Protein AF-A0ABD6CB20-F1 (afdb_monomer)

Sequence (110 aa):
MSGKTVVGQGDELPARDDADDAPTLAALVDDALRGAVPEAIVYRENDGTLEQPRDEWQRFSSVAELPEQPLDGWDELYVYTESFVYRWVGVGFNAGPERLPRSPDVLPEA

Solvent-accessible surface area (backbone atoms only — not comparable to full-atom values): 6995 Å² total; per-residue (Å²): 142,81,85,82,85,80,87,86,76,77,89,69,70,82,74,82,76,70,70,90,78,55,61,32,46,44,56,54,50,49,67,73,44,70,80,59,74,59,76,36,36,39,38,36,46,45,85,40,46,98,93,53,74,40,78,48,65,46,78,37,77,49,66,88,69,50,63,95,43,52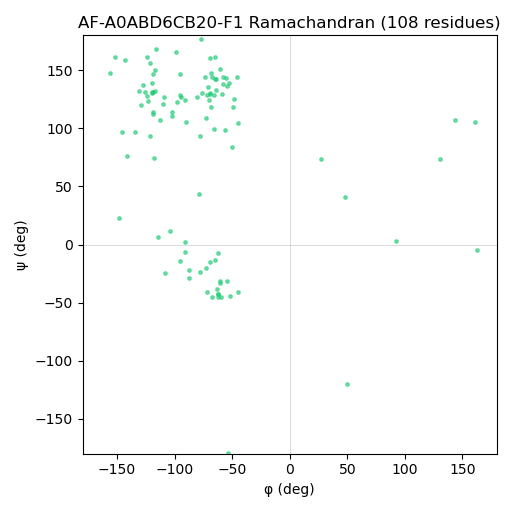,71,48,63,68,17,34,41,39,40,33,38,99,69,32,30,36,38,45,58,30,73,55,95,83,68,74,63,48,78,41,75,54,70,94,81,72,76,82,81,113

Radius of gyration: 17.16 Å; Cα contacts (8 Å, |Δi|>4): 169; chains: 1; bounding box: 54×32×42 Å

Structure (mmCIF, N/CA/C/O backbone):
data_AF-A0ABD6CB20-F1
#
_entry.id   AF-A0ABD6CB20-F1
#
loop_
_atom_site.group_PDB
_atom_site.id
_atom_site.type_symbol
_atom_site.label_atom_id
_atom_site.label_alt_id
_atom_site.label_comp_id
_atom_site.label_asym_id
_atom_site.label_entity_id
_atom_site.label_seq_id
_atom_site.pdbx_PDB_ins_code
_atom_site.Cartn_x
_atom_site.Cartn_y
_atom_site.Cartn_z
_atom_site.occupancy
_atom_site.B_iso_or_equiv
_atom_site.auth_seq_id
_atom_site.auth_comp_id
_atom_site.auth_asym_id
_atom_site.auth_atom_id
_atom_site.pdbx_PDB_model_num
ATOM 1 N N . MET A 1 1 ? 42.889 -18.205 -26.804 1.00 43.91 1 MET A N 1
ATOM 2 C CA . MET A 1 1 ? 42.471 -16.878 -26.311 1.00 43.91 1 MET A CA 1
ATOM 3 C C . MET A 1 1 ? 41.480 -16.307 -27.306 1.00 43.91 1 MET A C 1
ATOM 5 O O . MET A 1 1 ? 41.902 -15.915 -28.381 1.00 43.91 1 MET A O 1
ATOM 9 N N . SER A 1 2 ? 40.192 -16.305 -26.975 1.00 38.84 2 SER A N 1
ATOM 10 C CA . SER A 1 2 ? 39.184 -15.545 -27.720 1.00 38.84 2 SER A CA 1
ATOM 11 C C . SER A 1 2 ? 38.315 -14.840 -26.695 1.00 38.84 2 SER A C 1
ATOM 13 O O . SER A 1 2 ? 37.443 -15.445 -26.077 1.00 38.84 2 SER A O 1
ATOM 15 N N . GLY A 1 3 ? 38.665 -13.578 -26.455 1.00 37.72 3 GLY A N 1
ATOM 16 C CA . GLY A 1 3 ? 37.855 -12.639 -25.700 1.00 37.72 3 GLY A CA 1
ATOM 17 C C . GLY A 1 3 ? 36.612 -12.295 -26.509 1.00 37.72 3 GLY A C 1
ATOM 18 O O . GLY A 1 3 ? 36.681 -12.012 -27.702 1.00 37.72 3 GLY A O 1
ATOM 19 N N . LYS A 1 4 ? 35.488 -12.409 -25.821 1.00 44.81 4 LYS A N 1
ATOM 20 C CA . LYS A 1 4 ? 34.113 -12.187 -26.245 1.00 44.81 4 LYS A CA 1
ATOM 21 C C . LYS A 1 4 ? 33.913 -10.710 -26.612 1.00 44.81 4 LYS A C 1
ATOM 23 O O . LYS A 1 4 ? 34.258 -9.838 -25.822 1.00 44.81 4 LYS A O 1
ATOM 28 N N . THR A 1 5 ? 33.293 -10.430 -27.753 1.00 43.31 5 THR A N 1
ATOM 29 C CA . THR A 1 5 ? 32.604 -9.152 -27.973 1.00 43.31 5 THR A CA 1
ATOM 30 C C . THR A 1 5 ? 31.156 -9.487 -28.283 1.00 43.31 5 THR A C 1
ATOM 32 O O . THR A 1 5 ? 30.812 -9.810 -29.414 1.00 43.31 5 THR A O 1
ATOM 35 N N . VAL A 1 6 ? 30.326 -9.487 -27.240 1.00 46.81 6 VAL A N 1
ATOM 36 C CA . VAL A 1 6 ? 28.876 -9.381 -27.393 1.00 46.81 6 VAL A CA 1
ATOM 37 C C . VAL A 1 6 ? 28.547 -7.938 -27.051 1.00 46.81 6 VAL A C 1
ATOM 39 O O . VAL A 1 6 ? 28.739 -7.502 -25.920 1.00 46.81 6 VAL A O 1
ATOM 42 N N . VAL A 1 7 ? 28.159 -7.200 -28.083 1.00 45.84 7 VAL A N 1
ATOM 43 C CA . VAL A 1 7 ? 27.476 -5.915 -27.981 1.00 45.84 7 VAL A CA 1
ATOM 44 C C . VAL A 1 7 ? 26.030 -6.219 -27.605 1.00 45.84 7 VAL A C 1
ATOM 46 O O . VAL A 1 7 ? 25.405 -7.048 -28.263 1.00 45.84 7 VAL A O 1
ATOM 49 N N . GLY A 1 8 ? 25.512 -5.540 -26.587 1.00 46.62 8 GLY A N 1
ATOM 50 C CA . GLY A 1 8 ? 24.085 -5.516 -26.289 1.00 46.62 8 GLY A CA 1
ATOM 51 C C . GLY A 1 8 ? 23.814 -5.500 -24.796 1.00 46.62 8 GLY A C 1
ATOM 52 O O . GLY A 1 8 ? 24.033 -6.510 -24.142 1.00 46.62 8 GLY A O 1
ATOM 53 N N . GLN A 1 9 ? 23.380 -4.344 -24.301 1.00 40.41 9 GLN A N 1
ATOM 54 C CA . GLN A 1 9 ? 22.231 -4.146 -23.411 1.00 40.41 9 GLN A CA 1
ATOM 55 C C . GLN A 1 9 ? 22.422 -2.783 -22.747 1.00 40.41 9 GLN A C 1
ATOM 57 O O . GLN A 1 9 ? 23.278 -2.614 -21.884 1.00 40.41 9 GLN A O 1
ATOM 62 N N . GLY A 1 10 ? 21.643 -1.791 -23.196 1.00 38.41 10 GLY A N 1
ATOM 63 C CA . GLY A 1 10 ? 21.199 -0.784 -22.237 1.00 38.41 10 GLY A CA 1
ATOM 64 C C . GLY A 1 10 ? 20.495 -1.539 -21.115 1.00 38.41 10 GLY A C 1
ATOM 65 O O . GLY A 1 10 ? 19.898 -2.574 -21.404 1.00 38.41 10 GLY A O 1
ATOM 66 N N . ASP A 1 11 ? 20.663 -1.084 -19.877 1.00 43.97 11 ASP A N 1
ATOM 67 C CA . ASP A 1 11 ? 20.065 -1.660 -18.672 1.00 43.97 11 ASP A CA 1
ATOM 68 C C . ASP A 1 11 ? 18.549 -1.859 -18.851 1.00 43.97 11 ASP A C 1
ATOM 70 O O . ASP A 1 11 ? 17.734 -1.007 -18.502 1.00 43.97 11 ASP A O 1
ATOM 74 N N . GLU A 1 12 ? 18.159 -2.976 -19.459 1.00 45.97 12 GLU A N 1
ATOM 75 C CA . GLU A 1 12 ? 16.790 -3.451 -19.462 1.00 45.97 12 GLU A CA 1
ATOM 76 C C . GLU A 1 12 ? 16.490 -3.886 -18.035 1.00 45.97 12 GLU A C 1
ATOM 78 O O . GLU A 1 12 ? 17.256 -4.635 -17.416 1.00 45.97 12 GLU A O 1
ATOM 83 N N . LEU A 1 13 ? 15.370 -3.379 -17.520 1.00 46.91 13 LEU A N 1
ATOM 84 C CA . LEU A 1 13 ? 14.770 -3.841 -16.277 1.00 46.91 13 LEU A CA 1
ATOM 85 C C . LEU A 1 13 ? 14.750 -5.378 -16.266 1.00 46.91 13 LEU A C 1
ATOM 87 O O . LEU A 1 13 ? 14.561 -5.981 -17.329 1.00 46.91 13 LEU A O 1
ATOM 91 N N . PRO A 1 14 ? 14.953 -6.021 -15.099 1.00 45.81 14 PRO A N 1
ATOM 92 C CA . PRO A 1 14 ? 14.854 -7.470 -15.006 1.00 45.81 14 PRO A CA 1
ATOM 93 C C . PRO A 1 14 ? 13.558 -7.927 -15.680 1.00 45.81 14 PRO A C 1
ATO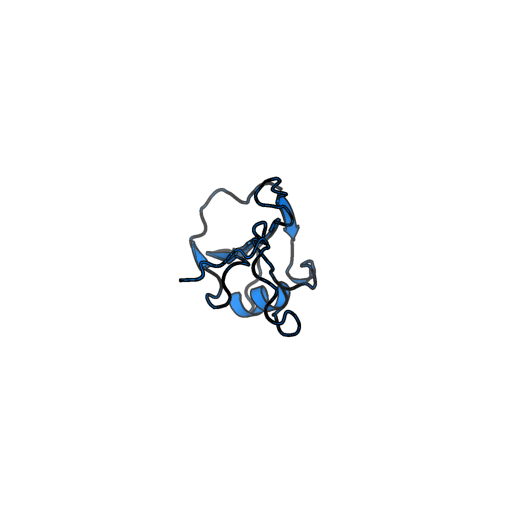M 95 O O . PRO A 1 14 ? 12.480 -7.403 -15.397 1.00 45.81 14 PRO A O 1
ATOM 98 N N . ALA A 1 15 ? 13.695 -8.843 -16.641 1.00 44.06 15 ALA A N 1
ATOM 99 C CA . ALA A 1 15 ? 12.563 -9.360 -17.386 1.00 44.06 15 ALA A CA 1
ATOM 100 C C . ALA A 1 15 ? 11.557 -9.987 -16.415 1.00 44.06 15 ALA A C 1
ATOM 102 O O . ALA A 1 15 ? 11.949 -10.679 -15.478 1.00 44.06 15 ALA A O 1
ATOM 103 N N . ARG A 1 16 ? 10.275 -9.716 -16.675 1.00 46.41 16 ARG A N 1
ATOM 104 C CA . ARG A 1 16 ? 9.102 -10.264 -15.987 1.00 46.41 16 ARG A CA 1
ATOM 105 C C . ARG A 1 16 ? 9.257 -11.777 -15.789 1.00 46.41 16 ARG A C 1
ATOM 107 O O . ARG A 1 16 ? 9.094 -12.522 -16.752 1.00 46.41 16 ARG A O 1
ATOM 114 N N . ASP A 1 17 ? 9.555 -12.222 -14.573 1.00 44.56 17 ASP A N 1
ATOM 115 C CA . ASP A 1 17 ? 9.365 -13.624 -14.198 1.00 44.56 17 ASP A CA 1
ATOM 116 C C . ASP A 1 17 ? 7.848 -13.837 -14.051 1.00 44.56 17 ASP A C 1
ATOM 118 O O . ASP A 1 17 ? 7.227 -13.251 -13.170 1.00 44.56 17 ASP A O 1
ATOM 122 N N . ASP A 1 18 ? 7.257 -14.575 -14.996 1.00 46.09 18 ASP A N 1
ATOM 123 C CA . ASP A 1 18 ? 5.878 -15.090 -15.035 1.00 46.09 18 ASP A CA 1
ATOM 124 C C . ASP A 1 18 ? 4.824 -14.265 -14.258 1.00 46.09 18 ASP A C 1
ATOM 126 O O . ASP A 1 18 ? 4.312 -14.663 -13.213 1.00 46.09 18 ASP A O 1
ATOM 130 N N . ALA A 1 19 ? 4.453 -13.107 -14.818 1.00 51.84 19 ALA A N 1
ATOM 131 C CA . ALA A 1 19 ? 3.430 -12.201 -14.279 1.00 51.84 19 ALA A CA 1
ATOM 132 C C . ALA A 1 19 ? 2.005 -12.800 -14.204 1.00 51.84 19 ALA A C 1
ATOM 134 O O . ALA A 1 19 ? 1.114 -12.165 -13.644 1.00 51.84 19 ALA A O 1
ATOM 135 N N . ASP A 1 20 ? 1.779 -13.998 -14.753 1.00 56.16 20 ASP A N 1
ATOM 136 C CA . ASP A 1 20 ? 0.448 -14.612 -14.841 1.00 56.16 20 ASP A CA 1
ATOM 137 C C . ASP A 1 20 ? -0.090 -15.115 -13.483 1.00 56.16 20 ASP A C 1
ATOM 139 O O . ASP A 1 20 ? -1.305 -15.227 -13.328 1.00 56.16 20 ASP A O 1
ATOM 143 N N . ASP A 1 21 ? 0.774 -15.349 -12.484 1.00 67.69 21 ASP A N 1
ATOM 144 C CA . ASP A 1 21 ? 0.383 -15.829 -11.142 1.00 67.69 21 ASP A CA 1
ATOM 145 C C . ASP A 1 21 ? 0.656 -14.811 -10.009 1.00 67.69 21 ASP A C 1
ATOM 147 O O . ASP A 1 21 ? 0.494 -15.122 -8.823 1.00 67.69 21 ASP A O 1
ATOM 151 N N . ALA A 1 22 ? 1.079 -13.584 -10.334 1.00 77.62 22 ALA A N 1
ATOM 152 C CA . ALA A 1 22 ? 1.362 -12.567 -9.322 1.00 77.62 22 ALA A CA 1
ATOM 153 C C . ALA A 1 22 ? 0.062 -12.057 -8.656 1.00 77.62 22 ALA A C 1
ATOM 155 O O . ALA A 1 22 ? -0.920 -11.773 -9.349 1.00 77.62 22 ALA A O 1
ATOM 156 N N . PRO A 1 23 ? 0.020 -11.904 -7.316 1.00 85.31 23 PRO A N 1
ATOM 157 C CA . PRO A 1 23 ? -1.157 -11.370 -6.639 1.00 85.31 23 PRO A CA 1
ATOM 158 C C . PRO A 1 23 ? -1.399 -9.912 -7.043 1.00 85.31 23 PRO A C 1
ATOM 160 O O . PRO A 1 23 ? -0.462 -9.121 -7.166 1.00 85.31 23 PRO A O 1
ATOM 163 N N . THR A 1 24 ? -2.669 -9.539 -7.192 1.00 89.94 24 THR A N 1
ATOM 164 C CA . THR A 1 24 ? -3.059 -8.139 -7.404 1.00 89.94 24 THR A CA 1
ATOM 165 C C . THR A 1 24 ? -2.730 -7.284 -6.180 1.00 89.94 24 THR A C 1
ATOM 167 O O . THR A 1 24 ? -2.604 -7.798 -5.062 1.00 89.94 24 THR A O 1
ATOM 170 N N . LEU A 1 25 ? -2.668 -5.959 -6.361 1.00 90.44 25 LEU A N 1
ATOM 171 C CA . LEU A 1 25 ? -2.523 -5.021 -5.240 1.00 90.44 25 LEU A CA 1
ATOM 172 C C . LEU A 1 25 ? -3.582 -5.267 -4.155 1.00 90.44 25 LEU A C 1
ATOM 174 O O . LEU A 1 25 ? -3.246 -5.333 -2.976 1.00 90.44 25 LEU A O 1
ATOM 178 N N . ALA A 1 26 ? -4.843 -5.480 -4.541 1.00 92.19 26 ALA A N 1
ATOM 179 C CA . ALA A 1 26 ? -5.921 -5.766 -3.594 1.00 92.19 26 ALA A CA 1
ATOM 180 C C . ALA A 1 26 ? -5.654 -7.040 -2.770 1.00 92.19 26 ALA A C 1
ATOM 182 O O . ALA A 1 26 ? -5.770 -7.016 -1.545 1.00 92.19 26 ALA A O 1
ATOM 183 N N . ALA A 1 27 ? -5.213 -8.122 -3.422 1.00 90.12 27 ALA A N 1
ATOM 184 C CA . ALA A 1 27 ? -4.889 -9.376 -2.747 1.00 90.12 27 ALA A CA 1
ATOM 185 C C . ALA A 1 27 ? -3.720 -9.226 -1.755 1.00 90.12 27 ALA A C 1
ATOM 187 O O . ALA A 1 27 ? -3.763 -9.803 -0.667 1.00 90.12 27 ALA A O 1
ATOM 188 N N . LEU A 1 28 ? -2.703 -8.423 -2.096 1.00 89.88 28 LEU A N 1
ATOM 189 C CA . LEU A 1 28 ? -1.586 -8.111 -1.196 1.00 89.88 28 LEU A CA 1
ATOM 190 C C . LEU A 1 28 ? -2.052 -7.373 0.065 1.00 89.88 28 LEU A C 1
ATOM 192 O O . LEU A 1 28 ? -1.621 -7.703 1.173 1.00 89.88 28 LEU A O 1
ATOM 196 N N . VAL A 1 29 ? -2.925 -6.376 -0.098 1.00 92.00 29 VAL A N 1
ATOM 197 C CA . VAL A 1 29 ? -3.442 -5.589 1.028 1.00 92.00 29 VAL A CA 1
ATOM 198 C C . VAL A 1 29 ? -4.332 -6.440 1.929 1.00 92.00 29 VAL A C 1
ATOM 200 O O . VAL A 1 29 ? -4.160 -6.411 3.150 1.00 92.00 29 VAL A O 1
ATOM 203 N N . ASP A 1 30 ? -5.238 -7.230 1.355 1.00 91.62 30 ASP A N 1
ATOM 204 C CA . ASP A 1 30 ? -6.167 -8.061 2.124 1.00 91.62 30 ASP A CA 1
ATOM 205 C C . ASP A 1 30 ? -5.444 -9.120 2.974 1.00 91.62 30 ASP A C 1
ATOM 207 O O . ASP A 1 30 ? -5.773 -9.293 4.156 1.00 91.62 30 ASP A O 1
ATOM 211 N N . ASP A 1 31 ? -4.419 -9.782 2.422 1.00 89.88 31 ASP A N 1
ATOM 212 C CA . ASP A 1 31 ? -3.610 -10.763 3.161 1.00 89.88 31 ASP A CA 1
ATOM 213 C C . ASP A 1 31 ? -2.873 -10.123 4.352 1.00 89.88 31 ASP A C 1
ATOM 215 O O . ASP A 1 31 ? -2.869 -10.660 5.468 1.00 89.88 31 ASP A O 1
ATOM 219 N N . ALA A 1 32 ? -2.306 -8.931 4.148 1.00 89.69 32 ALA A N 1
ATOM 220 C CA . ALA A 1 32 ? -1.547 -8.226 5.175 1.00 89.69 32 ALA A CA 1
ATOM 221 C C . ALA A 1 32 ? -2.427 -7.651 6.290 1.00 89.69 32 ALA A C 1
ATOM 223 O O . ALA A 1 32 ? -2.068 -7.726 7.470 1.00 89.69 32 ALA A O 1
ATOM 224 N N . LEU A 1 33 ? -3.579 -7.080 5.934 1.00 89.44 33 LEU A N 1
ATOM 225 C CA . LEU A 1 33 ? -4.480 -6.451 6.894 1.00 89.44 33 LEU A CA 1
ATOM 226 C C . LEU A 1 33 ? -5.314 -7.466 7.679 1.00 89.44 33 LEU A C 1
ATOM 228 O O . LEU A 1 33 ? -5.767 -7.140 8.778 1.00 89.44 33 LEU A O 1
ATOM 232 N N . ARG A 1 34 ? -5.524 -8.682 7.151 1.00 86.31 34 ARG A N 1
ATOM 233 C CA . ARG A 1 34 ? -6.338 -9.743 7.779 1.00 86.31 34 ARG A CA 1
ATOM 234 C C . ARG A 1 34 ? -7.700 -9.234 8.278 1.00 86.31 34 ARG A C 1
ATOM 236 O O . ARG A 1 34 ? -8.150 -9.597 9.365 1.00 86.31 34 ARG A O 1
ATOM 243 N N . GLY A 1 35 ? -8.338 -8.369 7.488 1.00 81.31 35 GLY A N 1
ATOM 244 C CA . GLY A 1 35 ? -9.635 -7.758 7.798 1.00 81.31 35 GLY A CA 1
ATOM 245 C C . GLY A 1 35 ? -9.584 -6.409 8.527 1.00 81.31 35 GLY A C 1
ATOM 246 O O . GLY A 1 35 ? -10.642 -5.870 8.849 1.00 81.31 35 GLY A O 1
ATOM 247 N N . ALA A 1 36 ? -8.402 -5.839 8.785 1.00 86.56 36 ALA A N 1
ATOM 248 C CA . ALA A 1 36 ? -8.295 -4.439 9.197 1.00 86.56 36 ALA A CA 1
ATOM 249 C C . ALA A 1 36 ? -8.669 -3.494 8.040 1.00 86.56 36 ALA A C 1
ATOM 251 O O . ALA A 1 36 ? -8.426 -3.798 6.874 1.00 86.56 36 ALA A O 1
ATOM 252 N N . VAL A 1 37 ? -9.247 -2.336 8.368 1.00 88.75 37 VAL A N 1
ATOM 253 C CA . VAL A 1 37 ? -9.638 -1.324 7.376 1.00 88.75 37 VAL A CA 1
ATOM 254 C C . VAL A 1 37 ? -8.513 -0.294 7.239 1.00 88.75 37 VAL A C 1
ATOM 256 O O . VAL A 1 37 ? -8.080 0.254 8.258 1.00 88.75 37 VAL A O 1
ATOM 259 N N . PRO A 1 38 ? -8.025 -0.016 6.019 1.00 91.94 38 PRO A N 1
ATOM 260 C CA . PRO A 1 38 ? -7.045 1.037 5.805 1.00 91.94 38 PRO A CA 1
ATOM 261 C C . PRO A 1 38 ? -7.691 2.423 5.929 1.00 91.94 38 PRO A C 1
ATOM 263 O O . PRO A 1 38 ? -8.828 2.636 5.520 1.00 91.94 38 PRO A O 1
ATOM 266 N N . GLU A 1 39 ? -6.947 3.382 6.472 1.00 90.81 39 GLU A N 1
ATOM 267 C CA . GLU A 1 39 ? -7.345 4.794 6.529 1.00 90.81 39 GLU A CA 1
ATOM 268 C C . GLU A 1 39 ? -6.942 5.568 5.269 1.00 90.81 39 GLU A C 1
ATOM 270 O O . GLU A 1 39 ? -7.573 6.561 4.908 1.00 90.81 39 GLU A O 1
ATOM 275 N N . ALA A 1 40 ? -5.861 5.139 4.619 1.00 90.94 40 ALA A N 1
ATOM 276 C CA . ALA A 1 40 ? -5.406 5.664 3.342 1.00 90.94 40 ALA A CA 1
ATOM 277 C C . ALA A 1 40 ? -4.553 4.614 2.635 1.00 90.94 40 ALA A C 1
ATOM 279 O O . ALA A 1 40 ? -3.820 3.859 3.282 1.00 90.94 40 ALA A O 1
ATOM 280 N N . ILE A 1 41 ? -4.613 4.608 1.308 1.00 94.00 41 ILE A N 1
ATOM 281 C CA . ILE A 1 41 ? -3.721 3.815 0.473 1.00 94.00 41 ILE A CA 1
ATOM 282 C C . ILE A 1 41 ? -3.052 4.760 -0.519 1.00 94.00 41 ILE A C 1
ATOM 284 O O . ILE A 1 41 ? -3.719 5.592 -1.133 1.00 94.00 41 ILE A O 1
ATOM 288 N N . VAL A 1 42 ? -1.734 4.660 -0.639 1.00 93.56 42 VAL A N 1
ATOM 289 C CA . VAL A 1 42 ? -0.933 5.453 -1.569 1.00 93.56 42 VAL A CA 1
ATOM 290 C C . VAL A 1 42 ? -0.142 4.495 -2.440 1.00 93.56 42 VAL A C 1
ATOM 292 O O . VAL A 1 42 ? 0.544 3.614 -1.929 1.00 93.56 42 VAL A O 1
ATOM 295 N N . TYR A 1 43 ? -0.250 4.667 -3.747 1.00 91.38 43 TYR A N 1
ATOM 296 C CA . TYR A 1 43 ? 0.484 3.907 -4.744 1.00 91.38 43 TYR A CA 1
ATOM 297 C C . TYR A 1 43 ? 1.381 4.864 -5.515 1.00 91.38 43 TYR A C 1
ATOM 299 O O . TYR A 1 43 ? 0.942 5.939 -5.926 1.00 91.38 43 TYR A O 1
ATOM 307 N N . ARG A 1 44 ? 2.640 4.481 -5.672 1.00 89.44 44 ARG A N 1
ATOM 308 C CA . ARG A 1 44 ? 3.618 5.187 -6.482 1.00 89.44 44 ARG A CA 1
ATOM 309 C C . ARG A 1 44 ? 3.948 4.299 -7.667 1.00 89.44 44 ARG A C 1
ATOM 311 O O . ARG A 1 44 ? 4.643 3.296 -7.500 1.00 89.44 44 ARG A O 1
ATOM 318 N N . GLU A 1 45 ? 3.462 4.693 -8.830 1.00 87.12 45 GLU A N 1
ATOM 319 C CA . GLU A 1 45 ? 3.840 4.075 -10.093 1.00 87.12 45 GLU A CA 1
ATOM 320 C C . GLU A 1 45 ? 5.183 4.661 -10.537 1.00 87.12 45 GLU A C 1
ATOM 322 O O . GLU A 1 45 ? 5.359 5.884 -10.568 1.00 87.12 45 GLU A O 1
ATOM 327 N N . ASN A 1 46 ? 6.144 3.784 -10.819 1.00 79.50 46 ASN A N 1
ATOM 328 C CA . ASN A 1 46 ? 7.469 4.139 -11.313 1.00 79.50 46 ASN A CA 1
ATOM 329 C C . ASN A 1 46 ? 7.657 3.521 -12.708 1.00 79.50 46 ASN A C 1
ATOM 331 O O . ASN A 1 46 ? 8.384 2.540 -12.876 1.00 79.50 46 ASN A O 1
ATOM 335 N N . ASP A 1 47 ? 7.004 4.104 -13.717 1.00 72.94 47 ASP A N 1
ATOM 336 C CA . ASP A 1 47 ? 7.013 3.634 -15.114 1.00 72.94 47 ASP A CA 1
ATOM 337 C C . ASP A 1 47 ? 8.136 4.260 -15.972 1.00 72.94 47 ASP A C 1
ATOM 339 O O . ASP A 1 47 ? 8.248 4.012 -17.178 1.00 72.94 47 ASP A O 1
ATOM 343 N N . GLY A 1 48 ? 8.979 5.096 -15.359 1.00 67.81 48 GLY A N 1
ATOM 344 C CA . GLY A 1 48 ? 10.101 5.762 -16.015 1.00 67.81 48 GLY A CA 1
ATOM 345 C C . GLY A 1 48 ? 11.327 4.874 -16.249 1.00 67.81 48 GLY A C 1
ATOM 346 O O . GLY A 1 48 ? 11.413 3.724 -15.825 1.00 67.81 48 GLY A O 1
ATOM 347 N N . THR A 1 49 ? 12.336 5.442 -16.908 1.00 70.31 49 THR A N 1
ATOM 348 C CA . THR A 1 49 ? 13.670 4.826 -17.009 1.00 70.31 49 THR A CA 1
ATOM 349 C C . THR A 1 49 ? 14.617 5.448 -15.986 1.00 70.31 49 THR A C 1
ATOM 351 O O . THR A 1 49 ? 14.358 6.535 -15.475 1.00 70.31 49 THR A O 1
ATOM 354 N N . LEU A 1 50 ? 15.769 4.817 -15.730 1.00 69.44 50 LEU A N 1
ATOM 355 C CA . LEU A 1 50 ? 16.809 5.401 -14.867 1.00 69.44 50 LEU A CA 1
ATOM 356 C C . LEU A 1 50 ? 17.249 6.804 -15.325 1.00 69.44 50 LEU A C 1
ATOM 358 O O . LEU A 1 50 ? 17.626 7.637 -14.504 1.00 69.44 50 LEU A O 1
ATOM 362 N N . GLU A 1 51 ? 17.203 7.071 -16.631 1.00 72.75 51 GLU A N 1
ATOM 363 C CA . GLU A 1 51 ? 17.594 8.358 -17.216 1.00 72.75 51 GLU A CA 1
ATOM 364 C C . GLU A 1 51 ? 16.442 9.374 -17.258 1.00 72.75 51 GLU A C 1
ATOM 366 O O . GLU A 1 51 ? 16.681 10.580 -17.345 1.00 72.75 51 GLU A O 1
ATOM 371 N N . GLN A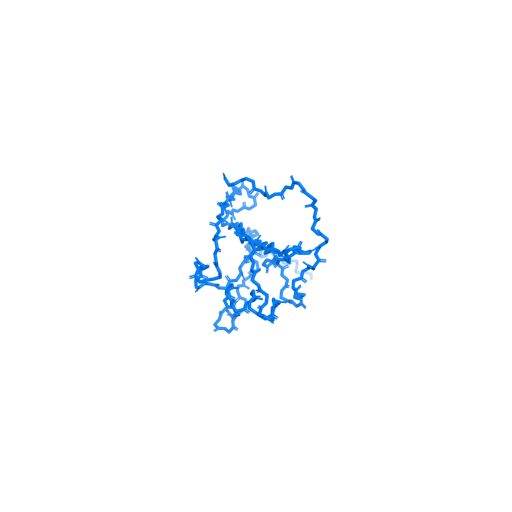 1 52 ? 15.194 8.904 -17.211 1.00 67.88 52 GLN A N 1
ATOM 372 C CA . GLN A 1 52 ? 13.980 9.719 -17.220 1.00 67.88 52 GLN A CA 1
ATOM 373 C C . GLN A 1 52 ? 12.951 9.102 -16.268 1.00 67.88 52 GLN A C 1
ATOM 375 O O . GLN A 1 52 ? 12.010 8.444 -16.728 1.00 67.88 52 GLN A O 1
ATOM 380 N N . PRO A 1 53 ? 13.132 9.283 -14.947 1.00 67.94 53 PRO A N 1
ATOM 381 C CA . PRO A 1 53 ? 12.185 8.769 -13.978 1.00 67.94 53 PRO A CA 1
ATOM 382 C C . PRO A 1 53 ? 10.838 9.464 -14.168 1.00 67.94 53 PRO A C 1
ATOM 384 O O . PRO A 1 53 ? 10.761 10.661 -14.465 1.00 67.94 53 PRO A O 1
ATOM 387 N N . ARG A 1 54 ? 9.778 8.688 -13.998 1.00 68.44 54 ARG A N 1
ATOM 388 C CA . ARG A 1 54 ? 8.403 9.153 -13.951 1.00 68.44 54 ARG A CA 1
ATOM 389 C C . ARG A 1 54 ? 7.812 8.550 -12.702 1.00 68.44 54 ARG A C 1
ATOM 391 O O . ARG A 1 54 ? 7.828 7.335 -12.544 1.00 68.44 54 ARG A O 1
ATOM 398 N N . ASP A 1 55 ? 7.381 9.445 -11.830 1.00 77.56 55 ASP A N 1
ATOM 399 C CA . ASP A 1 55 ? 6.773 9.104 -10.563 1.00 77.56 55 ASP A CA 1
ATOM 400 C C . ASP A 1 55 ? 5.361 9.673 -10.596 1.00 77.56 55 ASP A C 1
ATOM 402 O O . ASP A 1 55 ? 5.189 10.897 -10.604 1.00 77.56 55 ASP A O 1
ATOM 406 N N . GLU A 1 56 ? 4.361 8.799 -10.619 1.00 85.25 56 GLU A N 1
ATOM 407 C CA . GLU A 1 56 ? 2.969 9.197 -10.447 1.00 85.25 56 GLU A CA 1
ATOM 408 C C . GLU A 1 56 ? 2.463 8.690 -9.099 1.00 85.25 56 GLU A C 1
ATOM 410 O O . GLU A 1 56 ? 2.493 7.495 -8.797 1.00 85.25 56 GLU A O 1
ATOM 415 N N . TRP A 1 57 ? 2.020 9.630 -8.266 1.00 89.56 57 TRP A N 1
ATOM 416 C CA . TRP A 1 57 ? 1.466 9.338 -6.953 1.00 89.56 57 TRP A CA 1
ATOM 417 C C . TRP A 1 57 ? -0.050 9.314 -7.037 1.00 89.56 57 TRP A C 1
ATOM 419 O O . TRP A 1 57 ? -0.693 10.295 -7.407 1.00 89.56 57 TRP A O 1
ATOM 429 N N . GLN A 1 58 ? -0.623 8.185 -6.647 1.00 92.06 58 GLN A N 1
ATOM 430 C CA . GLN A 1 58 ? -2.056 7.960 -6.636 1.00 92.06 58 GLN A CA 1
ATOM 431 C C . GLN A 1 58 ? -2.502 7.666 -5.210 1.00 92.06 58 GLN A C 1
ATOM 433 O O . GLN A 1 58 ? -1.840 6.945 -4.458 1.00 92.06 58 GLN A O 1
ATOM 438 N N . ARG A 1 59 ? -3.647 8.231 -4.824 1.00 92.62 59 ARG A N 1
ATOM 439 C CA . ARG A 1 59 ? -4.241 8.015 -3.507 1.00 92.62 59 ARG A CA 1
ATOM 440 C C . ARG A 1 59 ? -5.617 7.395 -3.651 1.00 92.62 59 ARG A C 1
ATOM 442 O O . ARG A 1 59 ? -6.475 7.932 -4.344 1.00 92.62 59 ARG A O 1
ATOM 449 N N . PHE A 1 60 ? -5.831 6.325 -2.902 1.00 92.38 60 PHE A N 1
ATOM 450 C CA . PHE A 1 60 ? -7.086 5.595 -2.849 1.00 92.38 60 PHE A CA 1
ATOM 451 C C . PHE A 1 60 ? -7.658 5.631 -1.437 1.00 92.38 60 PHE A C 1
ATOM 453 O O . PHE A 1 60 ? -6.932 5.663 -0.434 1.00 92.38 60 PHE A O 1
ATOM 460 N N . SER A 1 61 ? -8.984 5.642 -1.369 1.00 87.62 61 SER A N 1
ATOM 461 C CA . SER A 1 61 ? -9.732 5.663 -0.112 1.00 87.62 61 SER A CA 1
ATOM 462 C C . SER A 1 61 ? -10.153 4.261 0.328 1.00 87.62 61 SER A C 1
ATOM 464 O O . SER A 1 61 ? -10.547 4.076 1.477 1.00 87.62 61 SER A O 1
ATOM 466 N N . SER A 1 62 ? -10.070 3.260 -0.557 1.00 91.00 62 SER A N 1
ATOM 467 C CA . SER A 1 62 ? -10.384 1.867 -0.230 1.00 91.00 62 SER A CA 1
ATOM 468 C C . SER A 1 62 ? -9.615 0.864 -1.093 1.00 91.00 62 SER A C 1
ATOM 470 O O . SER A 1 62 ? -9.145 1.192 -2.178 1.00 91.00 62 SER A O 1
ATOM 472 N N . VAL A 1 63 ? -9.534 -0.387 -0.625 1.00 92.50 63 VAL A N 1
ATOM 473 C CA . VAL A 1 63 ? -8.917 -1.507 -1.364 1.00 92.50 63 VAL A CA 1
ATOM 474 C C . VAL A 1 63 ? -9.627 -1.766 -2.698 1.00 92.50 63 VAL A C 1
ATOM 476 O O . VAL A 1 63 ? -8.983 -2.117 -3.676 1.00 92.50 63 VAL A O 1
ATOM 479 N N . ALA A 1 64 ? -10.943 -1.537 -2.761 1.00 92.19 64 ALA A N 1
ATOM 480 C CA . ALA A 1 64 ? -11.746 -1.751 -3.965 1.00 92.19 64 ALA A CA 1
ATOM 481 C C . ALA A 1 64 ? -11.445 -0.757 -5.103 1.00 92.19 64 ALA A C 1
ATOM 483 O O . ALA A 1 64 ? -11.866 -0.988 -6.231 1.00 92.19 64 ALA A O 1
ATOM 484 N N . GLU A 1 65 ? -10.758 0.351 -4.811 1.00 93.94 65 GLU A N 1
ATOM 485 C CA . GLU A 1 65 ? -10.340 1.342 -5.811 1.00 93.94 65 GLU A CA 1
ATOM 486 C C . GLU A 1 65 ? -8.947 1.046 -6.384 1.00 93.94 65 GLU A C 1
ATOM 488 O O . GLU A 1 65 ? -8.518 1.735 -7.308 1.00 93.94 65 GLU A O 1
ATOM 493 N N . LEU A 1 66 ? -8.231 0.053 -5.839 1.00 92.31 66 LEU A N 1
ATOM 494 C CA . LEU A 1 66 ? -6.887 -0.270 -6.301 1.00 92.31 66 LEU A CA 1
ATOM 495 C C . LEU A 1 66 ? -6.905 -0.844 -7.725 1.00 92.31 66 LEU A C 1
ATOM 497 O O . LEU A 1 66 ? -7.799 -1.626 -8.056 1.00 92.31 66 LEU A O 1
ATOM 501 N N . PRO A 1 67 ? -5.891 -0.518 -8.546 1.00 89.56 67 PRO A N 1
ATOM 502 C CA . PRO A 1 67 ? -5.710 -1.125 -9.858 1.00 89.56 67 PRO A CA 1
ATOM 503 C C . PRO A 1 67 ? -5.708 -2.660 -9.804 1.00 89.56 67 PRO A C 1
ATOM 505 O O . PRO A 1 67 ? -5.075 -3.268 -8.938 1.00 89.56 67 PRO A O 1
ATOM 508 N N . GLU A 1 68 ? -6.360 -3.295 -10.781 1.00 88.56 68 GLU A N 1
ATOM 509 C CA . GLU A 1 68 ? -6.373 -4.756 -10.959 1.00 88.56 68 GLU A CA 1
ATOM 510 C C . GLU A 1 68 ? -5.085 -5.269 -11.632 1.00 88.56 68 GLU A C 1
ATOM 512 O O . GLU A 1 68 ? -5.120 -6.096 -12.540 1.00 88.56 68 GLU A O 1
ATOM 517 N N . GLN A 1 69 ? -3.933 -4.762 -11.198 1.00 85.00 69 GLN A N 1
ATOM 518 C CA . GLN A 1 69 ? -2.617 -5.182 -11.673 1.00 85.00 69 GLN A CA 1
ATOM 519 C C . GLN A 1 69 ? -1.766 -5.689 -10.500 1.00 85.00 69 GLN A C 1
ATOM 521 O O . GLN A 1 69 ? -2.055 -5.363 -9.342 1.00 85.00 69 GLN A O 1
ATOM 526 N N . PRO A 1 70 ? -0.754 -6.535 -10.748 1.00 86.44 70 PRO A N 1
ATOM 527 C CA . PRO A 1 70 ? 0.252 -6.843 -9.740 1.00 86.44 70 PRO A CA 1
ATOM 528 C C . PRO A 1 70 ? 1.152 -5.628 -9.475 1.00 86.44 70 PRO A C 1
ATOM 530 O O . PRO A 1 70 ? 1.242 -4.717 -10.296 1.00 86.44 70 PRO A O 1
ATOM 533 N N . LEU A 1 71 ? 1.837 -5.626 -8.330 1.00 85.38 71 LEU A N 1
ATOM 534 C CA . LEU A 1 71 ? 2.919 -4.672 -8.075 1.00 85.38 71 LEU A CA 1
ATOM 535 C C . LEU A 1 71 ? 4.116 -5.032 -8.970 1.00 85.38 71 LEU A C 1
ATOM 537 O O . LEU A 1 71 ? 4.576 -6.173 -8.909 1.00 85.38 71 LEU A O 1
ATOM 541 N N . ASP A 1 72 ? 4.613 -4.094 -9.779 1.00 78.44 72 ASP A N 1
ATOM 542 C CA . ASP A 1 72 ? 5.665 -4.354 -10.774 1.00 78.44 72 ASP A CA 1
ATOM 543 C C . ASP A 1 72 ? 6.873 -3.424 -10.582 1.00 78.44 72 ASP A C 1
ATOM 545 O O . ASP A 1 72 ? 6.802 -2.385 -9.924 1.00 78.44 72 ASP A O 1
ATOM 549 N N . GLY A 1 73 ? 8.012 -3.815 -11.154 1.00 78.88 73 GLY A N 1
ATOM 550 C CA . GLY A 1 73 ? 9.193 -2.971 -11.284 1.00 78.88 73 GLY A CA 1
ATOM 551 C C . GLY A 1 73 ? 9.605 -2.288 -9.981 1.00 78.88 73 GLY A C 1
ATOM 552 O O . GLY A 1 73 ? 9.934 -2.945 -8.999 1.00 78.88 73 GLY A O 1
ATOM 553 N N . TRP A 1 74 ? 9.619 -0.957 -9.991 1.00 79.19 74 TRP A N 1
ATOM 554 C CA . TRP A 1 74 ? 10.050 -0.116 -8.869 1.00 79.19 74 TRP A CA 1
ATOM 555 C C . TRP A 1 74 ? 8.871 0.507 -8.123 1.00 79.19 74 TRP A C 1
ATOM 557 O O . TRP A 1 74 ? 9.076 1.407 -7.309 1.00 79.19 74 TRP A O 1
ATOM 567 N N . ASP A 1 75 ? 7.654 0.044 -8.399 1.00 86.94 75 ASP A N 1
ATOM 568 C CA . ASP A 1 75 ? 6.449 0.573 -7.788 1.00 86.94 75 ASP A CA 1
ATOM 569 C C . ASP A 1 75 ? 6.47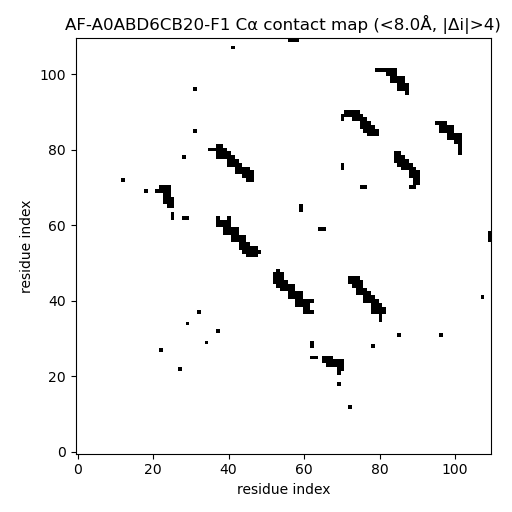5 0.416 -6.277 1.00 86.94 75 ASP A C 1
ATOM 571 O O . ASP A 1 75 ? 7.046 -0.531 -5.726 1.00 86.94 75 ASP A O 1
ATOM 575 N N . GLU A 1 76 ? 5.802 1.333 -5.595 1.00 88.88 76 GLU A N 1
ATOM 576 C CA . GLU A 1 76 ? 5.659 1.273 -4.151 1.00 88.88 76 GLU A CA 1
ATOM 577 C C . GLU A 1 76 ? 4.190 1.366 -3.757 1.00 88.88 76 GLU A 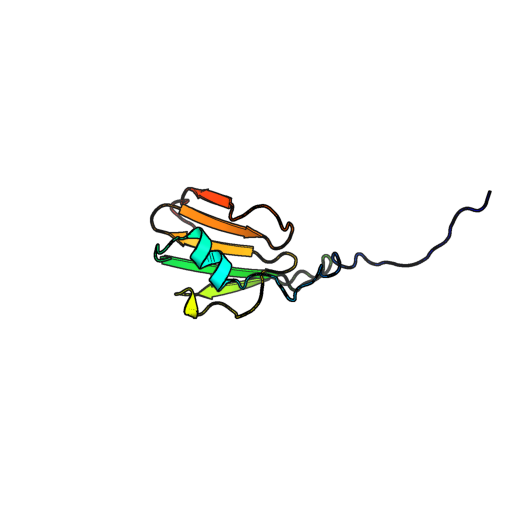C 1
ATOM 579 O O . GLU A 1 76 ? 3.440 2.196 -4.268 1.00 88.88 76 GLU A O 1
ATOM 584 N N . LEU A 1 77 ? 3.784 0.536 -2.801 1.00 91.62 77 LEU A N 1
ATOM 585 C CA . LEU A 1 77 ? 2.455 0.591 -2.202 1.00 91.62 77 LEU A CA 1
ATOM 586 C C . LEU A 1 77 ? 2.594 0.871 -0.710 1.00 91.62 77 LEU A C 1
ATOM 588 O O . LEU A 1 77 ? 3.347 0.195 -0.013 1.00 91.62 77 LEU A O 1
ATOM 592 N N . TYR A 1 78 ? 1.833 1.840 -0.219 1.00 92.00 78 TYR A N 1
ATOM 593 C CA . TYR A 1 78 ? 1.769 2.231 1.180 1.00 92.00 78 TYR A CA 1
ATOM 594 C C . TYR A 1 78 ? 0.332 2.122 1.673 1.00 92.00 78 TYR A C 1
ATOM 596 O O . TYR A 1 78 ? -0.571 2.766 1.141 1.00 92.00 78 TYR A O 1
ATOM 604 N N . VAL A 1 79 ? 0.114 1.345 2.729 1.00 93.19 79 VAL A N 1
ATOM 605 C CA . VAL A 1 79 ? -1.201 1.169 3.351 1.00 93.19 79 VAL A CA 1
ATOM 606 C C . VAL A 1 79 ? -1.144 1.640 4.791 1.00 93.19 79 VAL A C 1
ATOM 608 O O . VAL A 1 79 ? -0.476 1.040 5.636 1.00 93.19 79 VAL A O 1
ATOM 611 N N . TYR A 1 80 ? -1.871 2.713 5.075 1.00 91.50 80 TYR A N 1
ATOM 612 C CA . TYR A 1 80 ? -1.938 3.331 6.388 1.00 91.50 80 TYR A CA 1
ATOM 613 C C . TYR A 1 80 ? -3.091 2.723 7.180 1.00 91.50 80 TYR A C 1
ATOM 615 O O . TYR A 1 80 ? -4.242 2.750 6.754 1.00 91.50 80 TYR A O 1
ATOM 623 N N . THR A 1 81 ? -2.782 2.195 8.357 1.00 90.50 81 THR A N 1
ATOM 624 C CA . THR A 1 81 ? -3.750 1.742 9.364 1.00 90.50 81 THR A CA 1
ATOM 625 C C . THR A 1 81 ? -3.603 2.587 10.615 1.00 90.50 81 THR A C 1
ATOM 627 O O . THR A 1 81 ? -2.586 3.261 10.775 1.00 90.50 81 THR A O 1
ATOM 630 N N . GLU A 1 82 ? -4.550 2.495 11.549 1.00 87.50 82 GLU A N 1
ATOM 631 C CA . GLU A 1 82 ? -4.506 3.210 12.835 1.00 87.50 82 GLU A CA 1
ATOM 632 C C . GLU A 1 82 ? -3.126 3.132 13.521 1.00 87.50 82 GLU A C 1
ATOM 634 O O . GLU A 1 82 ? -2.618 4.132 14.020 1.00 87.50 82 GLU A O 1
ATOM 639 N N . SER A 1 83 ? -2.471 1.965 13.485 1.00 86.56 83 SER A N 1
ATOM 640 C CA . SER A 1 83 ? -1.229 1.710 14.235 1.00 86.56 83 SER A CA 1
ATOM 641 C C . SER A 1 83 ? 0.046 1.609 13.391 1.00 86.56 8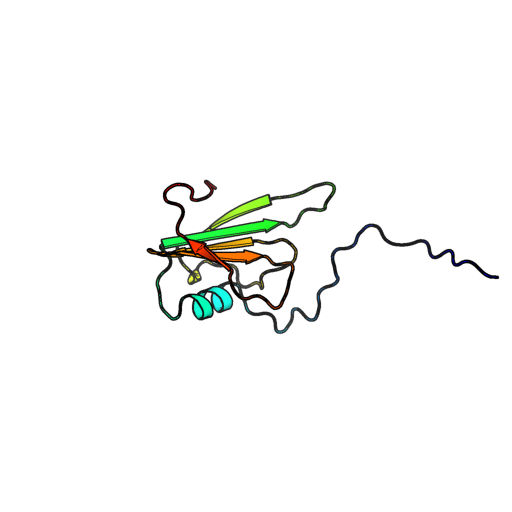3 SER A C 1
ATOM 643 O O . SER A 1 83 ? 1.142 1.828 13.910 1.00 86.56 83 SER A O 1
ATOM 645 N N . PHE A 1 84 ? -0.061 1.253 12.110 1.00 89.12 84 PHE A N 1
ATOM 646 C CA . PHE A 1 84 ? 1.095 0.913 11.273 1.00 89.12 84 PHE A CA 1
ATOM 647 C C . PHE A 1 84 ? 0.933 1.398 9.839 1.00 89.12 84 PHE A C 1
ATOM 649 O O . PHE A 1 84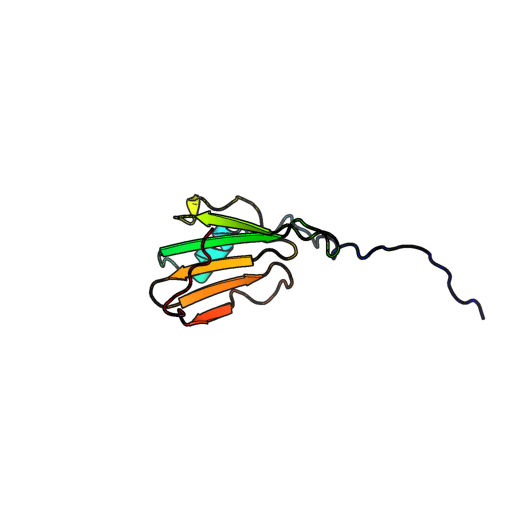 ? -0.186 1.564 9.351 1.00 89.12 84 PHE A O 1
ATOM 656 N N . VAL A 1 85 ? 2.065 1.537 9.155 1.00 91.06 85 VAL A N 1
ATOM 657 C CA . VAL A 1 85 ? 2.116 1.644 7.697 1.00 91.06 85 VAL A CA 1
ATOM 658 C C . VAL A 1 85 ? 2.708 0.352 7.160 1.00 91.06 85 VAL A C 1
ATOM 660 O O . VAL A 1 85 ? 3.775 -0.070 7.603 1.00 91.06 85 VAL A O 1
ATOM 663 N N . TYR A 1 86 ? 2.014 -0.288 6.231 1.00 91.38 86 TYR A N 1
ATOM 664 C CA . TYR A 1 86 ? 2.554 -1.410 5.474 1.00 91.38 86 TYR A CA 1
ATOM 665 C C . TYR A 1 86 ? 3.118 -0.876 4.161 1.00 91.38 86 TYR A C 1
ATOM 667 O O . TYR A 1 86 ? 2.424 -0.132 3.468 1.00 91.38 86 TYR A O 1
ATOM 675 N N . ARG A 1 87 ? 4.367 -1.221 3.844 1.00 90.38 87 ARG A N 1
ATOM 676 C CA . ARG A 1 87 ? 5.062 -0.798 2.626 1.00 90.38 87 ARG A CA 1
ATOM 677 C C . ARG A 1 87 ? 5.464 -2.008 1.789 1.00 90.38 87 ARG A C 1
ATOM 679 O O . ARG A 1 87 ? 6.097 -2.927 2.305 1.00 90.38 87 ARG A O 1
ATOM 686 N N . TRP A 1 88 ? 5.157 -1.967 0.500 1.00 90.25 88 TRP A N 1
ATOM 687 C CA . TRP A 1 88 ? 5.652 -2.905 -0.505 1.00 90.25 88 TRP A CA 1
ATOM 688 C C . TRP A 1 88 ? 6.486 -2.160 -1.543 1.00 90.25 88 TRP A C 1
ATOM 690 O O . TRP A 1 88 ? 6.220 -0.992 -1.822 1.00 90.25 88 TRP A O 1
ATOM 700 N N . VAL A 1 89 ? 7.465 -2.856 -2.119 1.00 86.00 89 VAL A N 1
ATOM 701 C CA . VAL A 1 89 ? 8.289 -2.382 -3.236 1.00 86.00 89 VAL A CA 1
ATOM 702 C C . VAL A 1 89 ? 8.312 -3.488 -4.291 1.00 86.00 89 VAL A C 1
ATOM 704 O O . VAL A 1 89 ? 8.540 -4.642 -3.932 1.00 86.00 89 VAL A O 1
ATOM 707 N N . GLY A 1 90 ? 8.078 -3.155 -5.563 1.00 78.25 90 GLY A N 1
ATOM 708 C CA . GLY A 1 90 ? 8.013 -4.129 -6.662 1.00 78.25 90 GLY A CA 1
ATOM 709 C C . GLY A 1 90 ? 9.310 -4.927 -6.860 1.00 78.25 90 GLY A C 1
ATOM 710 O O . GLY A 1 90 ? 9.277 -6.113 -7.193 1.00 78.25 90 GLY A O 1
ATOM 711 N N . VAL A 1 91 ? 10.470 -4.324 -6.563 1.00 70.06 91 VAL A N 1
ATOM 712 C CA . VAL A 1 91 ? 11.771 -4.996 -6.661 1.00 70.06 91 VAL A CA 1
ATOM 713 C C . VAL A 1 91 ? 12.000 -5.925 -5.465 1.00 70.06 91 VAL A C 1
ATOM 715 O O . VAL A 1 91 ? 12.531 -5.529 -4.430 1.00 70.06 91 VAL A O 1
ATOM 718 N N . GLY A 1 92 ? 11.650 -7.201 -5.619 1.00 53.56 92 GLY A N 1
ATOM 719 C CA . GLY A 1 92 ? 12.036 -8.249 -4.671 1.00 53.56 92 GLY A CA 1
ATOM 720 C C . GLY A 1 92 ? 10.874 -9.118 -4.224 1.00 53.56 92 GLY A C 1
ATOM 721 O O . GLY A 1 92 ? 10.445 -9.060 -3.072 1.00 53.56 92 GLY A O 1
ATOM 722 N N . PHE A 1 93 ? 10.420 -9.995 -5.117 1.00 51.97 93 PHE A N 1
ATOM 723 C CA . PHE A 1 93 ? 9.571 -11.126 -4.758 1.00 51.97 93 PHE A CA 1
ATOM 724 C C . PHE A 1 93 ? 10.282 -11.977 -3.697 1.00 51.97 93 PHE A C 1
ATOM 726 O O . PHE A 1 93 ? 11.196 -12.729 -4.030 1.00 51.97 93 PHE A O 1
ATOM 733 N N . ASN A 1 94 ? 9.921 -11.780 -2.419 1.00 49.25 94 ASN A N 1
ATOM 734 C CA . ASN A 1 94 ? 9.938 -12.744 -1.298 1.00 49.25 94 ASN A CA 1
ATOM 735 C C . ASN A 1 94 ? 9.863 -12.096 0.099 1.00 49.25 94 ASN A C 1
ATOM 737 O O . ASN A 1 94 ? 9.762 -12.819 1.091 1.00 49.25 94 ASN A O 1
ATOM 741 N N . ALA A 1 95 ? 9.877 -10.769 0.226 1.00 53.47 95 ALA A N 1
ATOM 742 C CA . ALA A 1 95 ? 9.535 -10.122 1.488 1.00 53.47 95 ALA A CA 1
ATOM 743 C C . ALA A 1 95 ? 8.109 -9.580 1.369 1.00 53.47 95 ALA A C 1
ATOM 745 O O . ALA A 1 95 ? 7.855 -8.686 0.569 1.00 53.47 95 ALA A O 1
ATOM 746 N N . GLY A 1 96 ? 7.170 -10.136 2.142 1.00 65.88 96 GLY A N 1
ATOM 747 C CA . GLY A 1 96 ? 5.875 -9.488 2.374 1.00 65.88 96 GLY A CA 1
ATOM 748 C C . GLY A 1 96 ? 6.054 -8.051 2.896 1.00 65.88 96 GLY A C 1
ATOM 749 O O . GLY A 1 96 ? 7.187 -7.595 3.070 1.00 65.88 96 GLY A O 1
ATOM 750 N N . PRO A 1 97 ? 4.966 -7.321 3.179 1.00 86.06 97 PRO A N 1
ATOM 751 C CA . PRO A 1 97 ? 5.076 -5.903 3.494 1.00 86.06 97 PRO A CA 1
ATOM 752 C C . PRO A 1 97 ? 6.051 -5.631 4.633 1.00 86.06 97 PRO A C 1
ATOM 754 O O . PRO A 1 97 ? 6.004 -6.269 5.692 1.00 86.06 97 PRO A O 1
ATOM 757 N N . GLU A 1 98 ? 6.869 -4.603 4.457 1.00 87.81 98 GLU A N 1
ATOM 758 C CA . GLU A 1 98 ? 7.571 -3.993 5.568 1.00 87.81 98 GLU A CA 1
ATOM 759 C C . GLU A 1 98 ? 6.537 -3.292 6.458 1.00 87.81 98 GLU A C 1
ATOM 761 O O . GLU A 1 98 ? 5.825 -2.385 6.021 1.00 87.81 98 GLU A O 1
ATOM 766 N N . ARG A 1 99 ? 6.426 -3.723 7.720 1.00 89.12 99 ARG A N 1
ATOM 767 C CA . ARG A 1 99 ? 5.554 -3.074 8.705 1.00 89.12 99 ARG A CA 1
ATOM 768 C C . ARG A 1 99 ? 6.328 -1.991 9.446 1.00 89.12 99 ARG A C 1
ATOM 770 O O . ARG A 1 99 ? 7.109 -2.286 10.351 1.00 89.12 99 ARG A O 1
ATOM 777 N N . LEU A 1 100 ? 6.050 -0.743 9.105 1.00 87.38 100 LEU A N 1
ATOM 778 C CA . LEU A 1 100 ? 6.663 0.441 9.688 1.00 87.38 100 LEU A CA 1
ATOM 779 C C . LEU A 1 100 ? 5.791 1.004 10.824 1.00 87.38 100 LEU A C 1
ATOM 781 O O . LEU A 1 100 ? 4.557 0.914 10.763 1.00 87.38 100 LEU A O 1
ATOM 785 N N . PRO A 1 101 ? 6.394 1.593 11.877 1.00 84.50 101 PRO A N 1
ATOM 786 C CA . PRO A 1 101 ? 5.630 2.383 12.834 1.00 84.50 101 PRO A CA 1
ATOM 787 C C . PRO A 1 101 ? 4.918 3.511 12.091 1.00 84.50 101 PRO A C 1
ATOM 789 O O . PRO A 1 101 ? 5.461 4.084 11.144 1.00 84.50 101 PRO A O 1
ATOM 792 N N . ARG A 1 102 ? 3.704 3.850 12.528 1.00 72.56 102 ARG A N 1
ATOM 793 C CA . ARG A 1 102 ? 3.012 5.017 11.996 1.00 72.56 102 ARG A CA 1
ATOM 794 C C . ARG A 1 102 ? 3.785 6.273 12.399 1.00 72.56 102 ARG A C 1
ATOM 796 O O . ARG A 1 102 ? 3.683 6.729 13.536 1.00 72.56 102 ARG A O 1
ATOM 803 N N . SER A 1 103 ? 4.599 6.804 11.485 1.00 65.25 103 SER A N 1
ATOM 804 C CA . SER A 1 103 ? 5.184 8.132 11.663 1.00 65.25 103 SER A CA 1
ATOM 805 C C . SER A 1 103 ? 4.036 9.134 11.799 1.00 65.25 103 SER A C 1
ATOM 807 O O . SER A 1 103 ? 3.124 9.100 10.971 1.00 65.25 103 SER A O 1
ATOM 809 N N . PRO A 1 104 ? 4.042 9.997 12.827 1.00 53.53 104 PRO A N 1
ATOM 810 C CA . PRO A 1 104 ? 2.873 10.802 13.156 1.00 53.53 104 PRO A CA 1
ATOM 811 C C . PRO A 1 104 ? 2.453 11.831 12.094 1.00 53.53 104 PRO A C 1
ATOM 813 O O . PRO A 1 104 ? 1.329 12.299 12.200 1.00 53.53 104 PRO A O 1
ATOM 816 N N . ASP A 1 105 ? 3.254 12.160 11.067 1.00 53.31 105 ASP A N 1
ATOM 817 C CA . ASP A 1 105 ? 3.007 13.416 10.328 1.00 53.31 105 ASP A CA 1
ATOM 818 C C . ASP A 1 105 ? 3.345 13.483 8.825 1.00 53.31 105 ASP A C 1
ATOM 820 O O . ASP A 1 105 ? 3.502 14.584 8.309 1.00 53.31 105 ASP A O 1
ATOM 824 N N . VAL A 1 106 ? 3.423 12.389 8.057 1.00 49.28 106 VAL A N 1
ATOM 825 C CA . VAL A 1 106 ? 3.509 12.549 6.584 1.00 49.28 106 VAL A CA 1
ATOM 826 C C . VAL A 1 106 ? 2.790 11.417 5.851 1.00 49.28 106 VAL A C 1
ATOM 828 O O . VAL A 1 106 ? 3.337 10.335 5.638 1.00 49.28 106 VAL A O 1
ATOM 831 N N . LEU A 1 107 ? 1.545 11.669 5.448 1.00 55.16 107 LEU A N 1
ATOM 832 C CA . LEU A 1 107 ? 1.041 11.077 4.210 1.00 55.16 107 LEU A CA 1
ATOM 833 C C . LEU A 1 107 ? 1.762 11.829 3.082 1.00 55.16 107 LEU A C 1
ATOM 835 O O . LEU A 1 107 ? 1.744 13.060 3.137 1.00 55.16 107 LEU A O 1
ATOM 839 N N . PRO A 1 108 ? 2.410 11.165 2.106 1.00 51.81 108 PRO A N 1
ATOM 840 C CA . PRO A 1 108 ? 2.828 11.840 0.886 1.00 51.81 108 PRO A CA 1
ATOM 841 C C . PRO A 1 108 ? 1.616 12.606 0.351 1.00 51.81 108 PRO A C 1
ATOM 8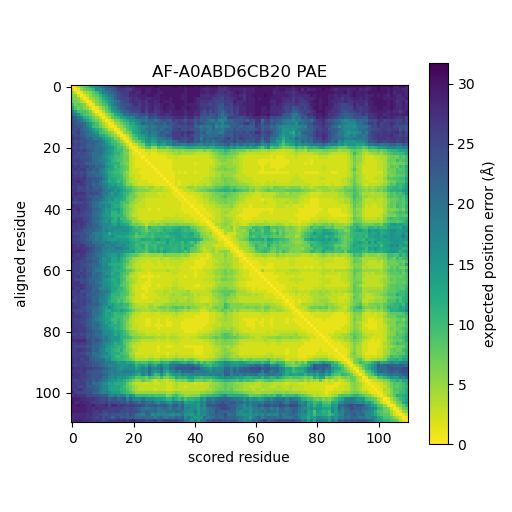43 O O . PRO A 1 108 ? 0.555 12.015 0.128 1.00 51.81 108 PRO A O 1
ATOM 846 N N . GLU A 1 109 ? 1.725 13.930 0.273 1.00 47.88 109 GLU A N 1
ATOM 847 C CA . GLU A 1 109 ? 0.724 14.724 -0.429 1.00 47.88 109 GLU A CA 1
ATOM 848 C C . GLU A 1 109 ? 0.818 14.331 -1.908 1.00 47.88 109 GLU A C 1
ATOM 850 O O . GLU A 1 109 ? 1.921 14.259 -2.453 1.00 47.88 109 GLU A O 1
ATOM 855 N N . ALA A 1 110 ? -0.327 13.980 -2.498 1.00 47.47 110 ALA A N 1
ATOM 856 C CA . ALA A 1 110 ? -0.446 13.684 -3.923 1.00 47.47 110 ALA A CA 1
ATOM 857 C C . ALA A 1 110 ? -0.432 14.982 -4.739 1.00 47.47 110 ALA A C 1
ATOM 859 O O . ALA A 1 110 ? -1.043 15.970 -4.261 1.00 47.47 110 ALA A O 1
#

Mean predicted aligned error: 11.13 Å

Secondary structure (DSSP, 8-state):
---------S------S-GGGPPBHHHHHHHHHTTPPPSEEEEEE--SBTTB---EEEEESSGGGS-SSB--TT-EEEEE-SSEEEEEESS-TT---EEEE--TT-PPP-

pLDDT: mean 74.49, std 18.59, range [37.72, 94.0]

Organism: NCBI:txid1126241

Nearest PDB structures (foldseek):
  8h97-assembly1_A  TM=6.157E-01  e=3.907E+00  Wenyingzhuangia aestuarii
  7e72-assembly2_F  TM=2.485E-01  e=7.014E-01  Homo sapiens
  6tpu-assembly2_B  TM=2.411E-01  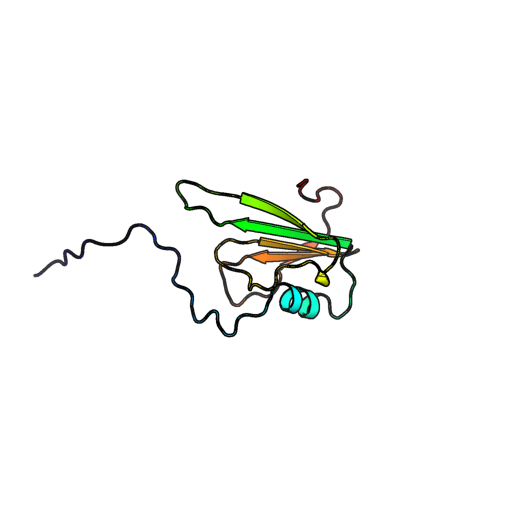e=1.317E+00  Homo sapiens
  6tpw-assembly1_A  TM=2.305E-01  e=8.223E+00  Homo sapiens

Foldseek 3Di:
DDDDDDDDDDPDFPPDDPQPPADFPLRLVCVVCVPAFFQKKKKWDFPDDPVGTDTDIDIDRGSVPGDRGHQADQMKIWTHGPFWIWIDGRPDPDDRTDTHGPDPDDDDDD